Protein AF-H0QHQ7-F1 (afdb_monomer_lite)

InterPro domains:
  IPR046312 Protein of unknown function DUF6454 [PF20055] (15-98)

Structure (mmCIF, N/CA/C/O backbone):
data_AF-H0QHQ7-F1
#
_entry.id   AF-H0QHQ7-F1
#
loop_
_atom_site.group_PDB
_atom_site.id
_atom_site.type_symbol
_atom_site.label_atom_id
_atom_site.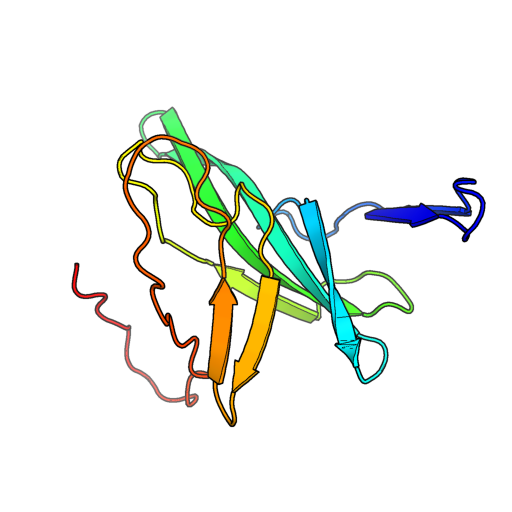label_alt_id
_atom_site.label_comp_id
_atom_site.label_asym_id
_atom_site.label_entity_id
_atom_site.label_seq_id
_atom_site.pdbx_PDB_ins_code
_atom_site.Cartn_x
_atom_site.Cartn_y
_atom_site.Cartn_z
_atom_site.occupancy
_atom_site.B_iso_or_equiv
_atom_site.auth_seq_id
_atom_site.auth_comp_id
_atom_site.auth_asym_id
_atom_site.auth_atom_id
_atom_site.pdbx_PDB_model_num
ATOM 1 N N . MET A 1 1 ? -4.826 3.889 -8.287 1.00 77.94 1 MET A N 1
ATOM 2 C CA . MET A 1 1 ? -3.503 4.446 -8.609 1.00 77.94 1 MET A CA 1
ATOM 3 C C . MET A 1 1 ? -3.609 5.496 -9.701 1.00 77.94 1 MET A C 1
ATOM 5 O O . MET A 1 1 ? -4.405 5.339 -10.624 1.00 77.94 1 MET A O 1
ATOM 9 N N . PHE A 1 2 ? -2.826 6.564 -9.574 1.00 83.81 2 PHE A N 1
ATOM 10 C CA . PHE A 1 2 ? -2.741 7.649 -10.547 1.00 83.81 2 PHE A CA 1
ATOM 11 C C . PHE A 1 2 ? -1.319 7.706 -11.096 1.00 83.81 2 PHE A C 1
ATOM 13 O O . PHE A 1 2 ? -0.367 7.636 -10.323 1.00 83.81 2 PHE A O 1
ATOM 20 N N . THR A 1 3 ? -1.179 7.863 -12.408 1.00 83.56 3 THR A N 1
ATOM 21 C CA . THR A 1 3 ? 0.124 8.043 -13.056 1.00 83.56 3 THR A CA 1
ATOM 22 C C . THR A 1 3 ? 0.204 9.454 -13.603 1.00 83.56 3 THR A C 1
ATOM 24 O O . THR A 1 3 ? -0.697 9.885 -14.321 1.00 83.56 3 THR A O 1
ATOM 27 N N . TRP A 1 4 ? 1.284 10.163 -13.296 1.00 86.69 4 TRP A N 1
ATOM 28 C CA . TRP A 1 4 ? 1.521 11.539 -13.725 1.00 86.69 4 TRP A CA 1
ATOM 29 C C . TRP A 1 4 ? 2.846 11.621 -14.485 1.00 86.69 4 TRP A C 1
ATOM 31 O O . TRP A 1 4 ? 3.735 10.804 -14.254 1.00 86.69 4 TRP A O 1
ATOM 41 N N . ASN A 1 5 ? 2.987 12.583 -15.397 1.00 89.00 5 ASN A N 1
ATOM 42 C CA . ASN A 1 5 ? 4.301 12.923 -15.947 1.00 89.00 5 ASN A CA 1
ATOM 43 C C . ASN A 1 5 ? 5.049 13.909 -15.028 1.00 89.00 5 ASN A C 1
ATOM 45 O O . ASN A 1 5 ? 4.495 14.426 -14.058 1.00 89.00 5 ASN A O 1
ATOM 49 N N . ASP A 1 6 ? 6.296 14.211 -15.376 1.00 91.31 6 ASP A N 1
ATOM 50 C CA . ASP A 1 6 ? 7.164 15.184 -14.697 1.00 91.31 6 ASP A CA 1
ATOM 51 C C . ASP A 1 6 ? 6.628 16.630 -14.702 1.00 91.31 6 ASP A C 1
ATOM 53 O O . ASP A 1 6 ? 7.061 17.461 -13.907 1.00 91.31 6 ASP A O 1
ATOM 57 N N . GLN A 1 7 ? 5.648 16.930 -15.556 1.00 94.75 7 GLN A N 1
ATOM 58 C CA . GLN A 1 7 ? 4.936 18.210 -15.610 1.00 94.75 7 GLN A CA 1
ATOM 59 C C . GLN A 1 7 ? 3.640 18.217 -14.779 1.00 94.75 7 GLN A C 1
ATOM 61 O O . GLN A 1 7 ? 2.888 19.191 -14.831 1.00 94.75 7 GLN A O 1
ATOM 66 N N . GLY A 1 8 ? 3.333 17.137 -14.051 1.00 90.44 8 GLY A N 1
ATOM 67 C CA . GLY A 1 8 ? 2.111 17.018 -13.251 1.00 90.44 8 GLY A CA 1
ATOM 68 C C . GLY A 1 8 ? 0.836 16.807 -14.075 1.00 90.44 8 GLY A C 1
ATOM 69 O O . GLY A 1 8 ? -0.267 17.052 -13.589 1.00 90.44 8 GLY A O 1
ATOM 70 N N . ARG A 1 9 ? 0.944 16.353 -15.328 1.00 95.00 9 ARG A N 1
ATOM 71 C CA . ARG A 1 9 ? -0.200 15.951 -16.157 1.00 95.00 9 ARG A CA 1
ATOM 72 C C . ARG A 1 9 ? -0.583 14.503 -15.863 1.00 95.00 9 ARG A C 1
ATOM 74 O O . ARG A 1 9 ? 0.266 13.619 -15.929 1.00 95.00 9 ARG A O 1
ATOM 81 N N . LEU A 1 10 ? -1.874 14.257 -15.630 1.00 93.12 10 LEU A N 1
ATOM 82 C CA . LEU A 1 10 ? -2.416 12.908 -15.456 1.00 93.12 10 LEU A CA 1
ATOM 83 C C . LEU A 1 10 ? -2.278 12.113 -16.763 1.00 93.12 10 LEU A C 1
ATOM 85 O O . LEU A 1 10 ? -2.776 12.533 -17.810 1.00 93.12 10 LEU A O 1
ATOM 89 N N . LEU A 1 11 ? -1.610 10.967 -16.688 1.00 90.06 11 LEU A N 1
ATOM 90 C CA . LEU A 1 11 ? -1.411 10.023 -17.787 1.00 90.06 11 LEU A CA 1
ATOM 91 C C . LEU A 1 11 ? -2.404 8.861 -17.741 1.00 90.06 11 LEU A C 1
ATOM 93 O O . LEU A 1 11 ? -2.788 8.348 -18.788 1.00 90.06 11 LEU A O 1
ATOM 97 N N . GLY A 1 12 ? -2.837 8.456 -16.547 1.00 88.94 12 GLY A N 1
ATOM 98 C CA . GLY A 1 12 ? -3.735 7.320 -16.396 1.00 88.94 12 GLY A CA 1
ATOM 99 C C . GLY A 1 12 ? -4.274 7.153 -14.985 1.00 88.94 12 GLY A C 1
ATOM 100 O O . GLY A 1 12 ? -3.719 7.672 -14.012 1.00 88.94 12 GLY A O 1
ATOM 101 N N . THR A 1 13 ? -5.373 6.412 -14.898 1.00 88.75 13 THR A N 1
ATOM 102 C CA . THR A 1 13 ? -5.985 5.984 -13.645 1.00 88.75 13 THR A CA 1
ATOM 103 C C . THR A 1 13 ? -6.191 4.481 -13.675 1.00 88.75 13 THR A C 1
ATOM 105 O O . THR A 1 13 ? -6.493 3.892 -14.713 1.00 88.75 13 THR A O 1
ATOM 108 N N . GLN A 1 14 ? -6.038 3.859 -12.516 1.00 84.50 14 GLN A N 1
ATOM 109 C CA . GLN A 1 14 ? -6.279 2.439 -12.348 1.00 84.50 14 GLN A CA 1
ATOM 110 C C . GLN A 1 14 ? -6.943 2.176 -11.004 1.00 84.50 14 GLN A C 1
ATOM 112 O O . GLN A 1 14 ? -6.582 2.791 -9.998 1.00 84.50 14 GLN A O 1
ATOM 117 N N . ALA A 1 15 ? -7.917 1.271 -10.975 1.00 83.75 15 ALA A N 1
ATOM 118 C CA . ALA A 1 15 ? -8.486 0.804 -9.718 1.00 83.75 15 ALA A CA 1
ATOM 119 C C . ALA A 1 15 ? -7.436 0.007 -8.934 1.00 83.75 15 ALA A C 1
ATOM 121 O O . ALA A 1 15 ? -6.641 -0.706 -9.539 1.00 83.75 15 ALA A O 1
ATOM 122 N N . ASN A 1 16 ? -7.443 0.112 -7.605 1.00 81.38 16 ASN A N 1
ATOM 123 C CA . ASN A 1 16 ? -6.722 -0.847 -6.779 1.00 81.38 16 ASN A CA 1
ATOM 124 C C . ASN A 1 16 ? -7.533 -2.157 -6.772 1.00 81.38 16 ASN A C 1
ATOM 126 O O . ASN A 1 16 ? -8.665 -2.134 -6.285 1.00 81.38 16 ASN A O 1
ATOM 130 N N . PRO A 1 17 ? -7.035 -3.268 -7.350 1.00 77.00 17 PRO A N 1
ATOM 131 C CA . PRO A 1 17 ? -7.744 -4.541 -7.287 1.00 77.00 17 PRO A CA 1
ATOM 132 C C . PRO A 1 17 ? -7.664 -5.176 -5.892 1.00 77.00 17 PRO A C 1
ATOM 134 O O . PRO A 1 17 ? -8.440 -6.086 -5.603 1.00 77.00 17 PRO A O 1
ATOM 137 N N . SER A 1 18 ? -6.738 -4.721 -5.040 1.00 77.94 18 SER A N 1
ATOM 138 C CA . SER A 1 18 ? -6.735 -5.074 -3.628 1.00 77.94 18 SER A CA 1
ATOM 139 C C . SER A 1 18 ? -7.741 -4.219 -2.865 1.00 77.94 18 SER A C 1
ATOM 141 O O . SER A 1 18 ? -7.825 -3.005 -3.037 1.00 77.94 18 SER A O 1
ATOM 143 N N . HIS A 1 19 ? -8.497 -4.877 -1.992 1.00 74.75 19 HIS A N 1
ATOM 144 C CA . HIS A 1 19 ? -9.392 -4.240 -1.028 1.00 74.75 19 HIS A CA 1
ATOM 145 C C . HIS A 1 19 ? -8.802 -4.233 0.388 1.00 74.75 19 HIS A C 1
ATOM 147 O O . HIS A 1 19 ? -9.523 -3.969 1.349 1.00 74.75 19 HIS A O 1
ATOM 153 N N . PHE A 1 20 ? -7.527 -4.609 0.532 1.00 81.00 20 PHE A N 1
ATOM 154 C CA . PHE A 1 20 ? -6.912 -4.821 1.836 1.00 81.00 20 PHE A CA 1
ATOM 155 C C . PHE A 1 20 ? -6.295 -3.540 2.404 1.00 81.00 20 PHE A C 1
ATOM 157 O O . PHE A 1 20 ? -6.451 -3.278 3.596 1.00 81.00 20 PHE A O 1
ATOM 164 N N . ILE A 1 21 ? -5.641 -2.738 1.555 1.00 82.44 21 ILE A N 1
ATOM 165 C CA . ILE A 1 21 ? -5.113 -1.414 1.904 1.00 82.44 21 ILE A CA 1
ATOM 166 C C . ILE A 1 21 ? -5.353 -0.409 0.768 1.00 82.44 21 ILE A C 1
ATOM 168 O O . ILE A 1 21 ? -5.213 -0.748 -0.407 1.00 82.44 21 ILE A O 1
ATOM 172 N N . ASP A 1 22 ? -5.650 0.846 1.104 1.00 87.38 22 ASP A N 1
ATOM 173 C CA . ASP A 1 22 ? -5.713 1.946 0.137 1.00 87.38 22 ASP A CA 1
ATOM 174 C C . ASP A 1 22 ? -4.343 2.629 0.039 1.00 87.38 22 ASP A C 1
ATOM 176 O O . ASP A 1 22 ? -3.878 3.240 1.003 1.00 87.38 22 ASP A O 1
ATOM 180 N N . TYR A 1 23 ? -3.683 2.507 -1.119 1.00 87.62 23 TYR A N 1
ATOM 181 C CA . TYR A 1 23 ? -2.328 3.029 -1.343 1.00 87.62 23 TYR A CA 1
ATOM 182 C C . TYR A 1 23 ? -2.295 4.562 -1.275 1.00 87.62 23 TYR A C 1
ATOM 184 O O . TYR A 1 23 ? -3.059 5.228 -1.980 1.00 87.62 23 TYR A O 1
ATOM 192 N N . GLN A 1 24 ? -1.391 5.112 -0.461 1.00 84.12 24 GLN A N 1
ATOM 193 C CA . GLN A 1 24 ? -1.199 6.561 -0.304 1.00 84.12 24 GLN A CA 1
ATOM 194 C C . GLN A 1 24 ? 0.185 6.995 -0.786 1.00 84.12 24 GLN A C 1
ATOM 196 O O . GLN A 1 24 ? 0.278 7.857 -1.658 1.00 84.12 24 GLN A O 1
ATOM 201 N N . ASP A 1 25 ? 1.228 6.328 -0.290 1.00 84.69 25 ASP A N 1
ATOM 202 C CA . ASP A 1 25 ? 2.624 6.618 -0.609 1.00 84.69 25 ASP A CA 1
ATOM 203 C C . ASP A 1 25 ? 3.293 5.371 -1.181 1.00 84.69 25 ASP A C 1
ATOM 205 O O . ASP A 1 25 ? 3.121 4.275 -0.647 1.00 84.69 25 ASP A O 1
ATOM 209 N N . CYS A 1 26 ? 4.032 5.531 -2.277 1.00 87.31 26 CYS A N 1
ATOM 210 C CA . CYS A 1 26 ? 4.720 4.443 -2.964 1.00 87.31 26 CYS A CA 1
ATOM 211 C C . CYS A 1 26 ? 6.158 4.840 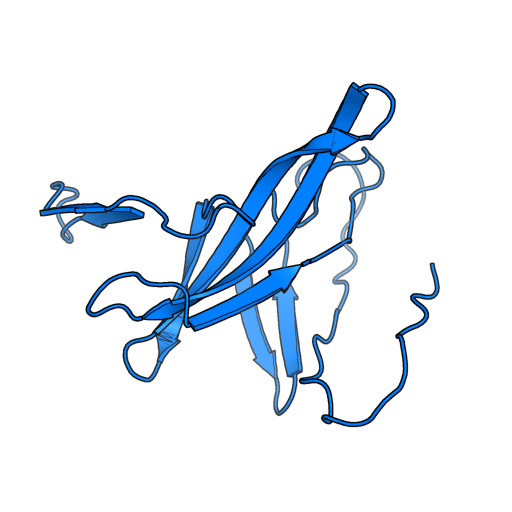-3.290 1.00 87.31 26 CYS A C 1
ATOM 213 O O . CYS A 1 26 ? 6.410 5.949 -3.764 1.00 87.31 26 CYS A O 1
ATOM 215 N N . GLU A 1 27 ? 7.083 3.904 -3.105 1.00 88.31 27 GLU A N 1
ATOM 216 C CA . GLU A 1 27 ? 8.495 4.062 -3.436 1.00 88.31 27 GLU A CA 1
ATOM 217 C C . GLU A 1 27 ? 8.948 2.981 -4.421 1.00 88.31 27 GLU A C 1
ATOM 219 O O . GLU A 1 27 ? 8.467 1.846 -4.401 1.00 88.31 27 GLU A O 1
ATOM 224 N N . HIS A 1 28 ? 9.866 3.326 -5.324 1.00 90.12 28 HIS A N 1
ATOM 225 C CA . HIS A 1 28 ? 10.387 2.370 -6.293 1.00 90.12 28 HIS A CA 1
ATOM 226 C C . HIS A 1 28 ? 11.217 1.287 -5.592 1.00 90.12 28 HIS A C 1
ATOM 228 O O . HIS A 1 28 ? 12.219 1.587 -4.952 1.00 90.12 28 HIS A O 1
ATOM 234 N N . ALA A 1 29 ? 10.837 0.020 -5.770 1.00 90.19 29 ALA A N 1
ATOM 235 C CA . ALA A 1 29 ? 11.482 -1.125 -5.124 1.00 90.19 29 ALA A CA 1
ATOM 236 C C . ALA A 1 29 ? 12.480 -1.858 -6.045 1.00 90.19 29 ALA A C 1
ATOM 238 O O . ALA A 1 29 ? 12.999 -2.916 -5.695 1.00 90.19 29 ALA A O 1
ATOM 239 N N . GLY A 1 30 ? 12.748 -1.316 -7.240 1.00 90.38 30 GLY A N 1
ATOM 240 C CA . GLY A 1 30 ? 13.561 -1.973 -8.263 1.00 90.38 30 GLY A CA 1
ATOM 241 C C . GLY A 1 30 ? 12.785 -3.015 -9.075 1.00 90.38 30 GLY A C 1
ATOM 242 O O . GLY A 1 30 ? 11.618 -3.297 -8.821 1.00 90.38 30 GLY A O 1
ATOM 243 N N . ALA A 1 31 ? 13.431 -3.563 -10.110 1.00 92.12 31 ALA A N 1
ATOM 244 C CA . ALA A 1 31 ? 12.908 -4.658 -10.941 1.00 92.12 31 ALA A CA 1
ATOM 245 C C . ALA A 1 31 ? 11.472 -4.455 -11.476 1.00 92.12 31 ALA A C 1
ATOM 247 O O . ALA A 1 31 ? 10.709 -5.411 -11.571 1.00 92.12 31 ALA A O 1
ATOM 248 N N . GLY A 1 32 ? 11.085 -3.218 -11.801 1.00 93.31 32 GLY A N 1
ATOM 249 C CA . GLY A 1 32 ? 9.730 -2.919 -12.279 1.00 93.31 32 GLY A CA 1
ATOM 250 C C . GLY A 1 32 ? 8.647 -2.990 -11.200 1.00 93.31 32 GLY A C 1
ATOM 251 O O . GLY A 1 32 ? 7.476 -3.045 -11.543 1.00 93.31 32 GLY A O 1
ATOM 252 N N . HIS A 1 33 ? 9.015 -2.955 -9.921 1.00 92.88 33 HIS A N 1
ATOM 253 C CA . HIS A 1 33 ? 8.080 -2.938 -8.805 1.00 92.88 33 HIS A CA 1
ATOM 254 C C . HIS A 1 33 ? 8.143 -1.615 -8.039 1.00 92.88 33 HIS A C 1
ATOM 256 O O . HIS A 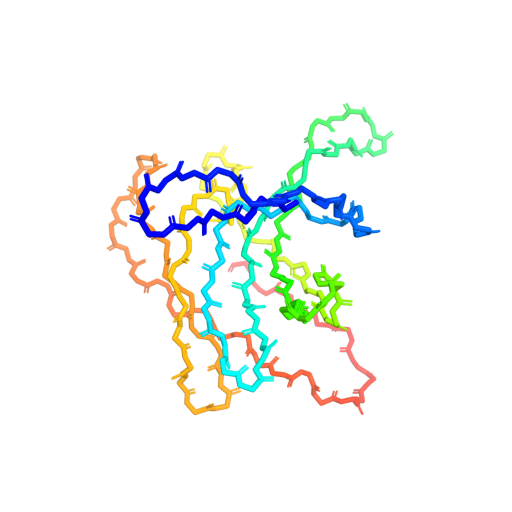1 33 ? 9.116 -0.852 -8.097 1.00 92.88 33 HIS A O 1
ATOM 262 N N . GLN A 1 34 ? 7.092 -1.364 -7.276 1.00 91.75 34 GLN A N 1
ATOM 263 C CA . GLN A 1 34 ? 7.052 -0.332 -6.248 1.00 91.75 34 GLN A CA 1
ATOM 264 C C . GLN A 1 34 ? 6.428 -0.905 -4.981 1.00 91.75 34 GLN A C 1
ATOM 266 O O . GLN A 1 34 ? 5.589 -1.805 -5.040 1.00 91.75 34 GLN A O 1
ATOM 271 N N . LEU A 1 35 ? 6.833 -0.368 -3.842 1.00 91.62 35 LEU A N 1
ATOM 272 C CA . LEU A 1 35 ? 6.312 -0.723 -2.538 1.00 91.62 35 LEU A CA 1
ATOM 273 C C . LEU A 1 35 ? 5.470 0.436 -2.018 1.00 91.62 35 LEU A C 1
ATOM 275 O O . LEU A 1 35 ? 5.966 1.550 -1.881 1.00 91.62 35 LEU A O 1
ATOM 279 N N . CYS A 1 36 ? 4.196 0.167 -1.764 1.00 90.00 36 CYS A N 1
ATOM 280 C CA . CYS A 1 36 ? 3.216 1.150 -1.334 1.00 90.00 36 CYS A CA 1
ATOM 281 C C . CYS A 1 36 ? 2.796 0.906 0.112 1.00 90.00 36 CYS A C 1
ATOM 283 O O . CYS A 1 36 ? 2.455 -0.220 0.470 1.00 90.00 36 CYS A O 1
ATOM 285 N N . SER A 1 37 ? 2.749 1.956 0.926 1.00 90.38 37 SER A N 1
ATOM 286 C CA . SER A 1 37 ? 2.062 1.948 2.215 1.00 90.38 37 SER A CA 1
ATOM 287 C C . SER A 1 37 ? 0.644 2.488 2.081 1.00 90.38 37 SER A C 1
ATOM 289 O O . SER A 1 37 ? 0.330 3.295 1.199 1.00 90.38 37 SER A O 1
ATOM 291 N N . GLY A 1 38 ? -0.229 2.052 2.982 1.00 89.69 38 GLY A N 1
ATOM 292 C CA . GLY A 1 38 ? -1.612 2.498 2.971 1.00 89.69 38 GLY A CA 1
ATOM 293 C C . GLY A 1 38 ? -2.388 2.133 4.220 1.00 89.69 38 GLY A C 1
ATOM 294 O O . GLY A 1 38 ? -1.897 1.430 5.107 1.00 89.69 38 GLY A O 1
ATOM 295 N N . VAL A 1 39 ? -3.628 2.605 4.268 1.00 91.69 39 VAL A N 1
ATOM 296 C CA . VAL A 1 39 ? -4.587 2.294 5.328 1.00 91.69 39 VAL A CA 1
ATOM 297 C C . VAL A 1 39 ? -5.980 2.166 4.734 1.00 91.69 39 VAL A C 1
ATOM 299 O O . VAL A 1 39 ? -6.374 2.983 3.909 1.00 91.69 39 VAL A O 1
ATOM 302 N N . THR A 1 40 ? -6.742 1.178 5.187 1.00 91.62 40 THR A N 1
ATOM 303 C CA . THR A 1 40 ? -8.167 1.047 4.872 1.00 91.62 40 THR A CA 1
ATOM 304 C C . THR A 1 40 ? -9.000 1.191 6.137 1.00 91.62 40 THR A C 1
ATOM 306 O O . THR A 1 40 ? -8.684 0.642 7.195 1.00 91.62 40 THR A O 1
ATOM 309 N N . GLY A 1 41 ? -10.094 1.946 6.024 1.00 91.31 41 GLY A N 1
ATOM 310 C CA . GLY A 1 41 ? -11.102 2.065 7.070 1.00 91.31 41 GLY A CA 1
ATOM 311 C C . GLY A 1 41 ? -12.088 0.901 7.013 1.00 91.31 41 GLY A C 1
ATOM 312 O O . GLY A 1 41 ? -12.813 0.735 6.035 1.00 91.31 41 GLY A O 1
ATOM 313 N N . LEU A 1 42 ? -12.148 0.121 8.084 1.00 91.00 42 LEU A N 1
ATOM 314 C CA . LEU A 1 42 ? -13.012 -1.040 8.251 1.00 91.00 42 LEU A CA 1
ATOM 315 C C . LEU A 1 42 ? -13.939 -0.865 9.459 1.00 91.00 42 LEU A C 1
ATOM 317 O O . LEU A 1 42 ? -13.850 0.094 10.234 1.00 91.00 42 LEU A O 1
ATOM 321 N N . LYS A 1 43 ? -14.852 -1.824 9.614 1.00 93.69 43 LYS A N 1
ATOM 322 C CA . LYS A 1 43 ? -15.686 -1.982 10.804 1.00 93.69 43 LYS A CA 1
ATOM 323 C C . LYS A 1 43 ? -15.344 -3.293 11.495 1.00 93.69 43 LYS A C 1
ATOM 325 O O . LYS A 1 43 ? -15.180 -4.315 10.833 1.00 93.69 43 LYS A O 1
ATOM 330 N N . THR A 1 44 ? -15.255 -3.261 12.816 1.00 91.44 44 THR A N 1
ATOM 331 C CA . THR A 1 44 ? -15.199 -4.468 13.644 1.00 91.44 44 THR A CA 1
ATOM 332 C C . THR A 1 44 ? -16.557 -5.180 13.655 1.00 91.44 44 THR A C 1
ATOM 334 O O . THR A 1 44 ? -17.564 -4.648 13.179 1.00 91.44 44 THR A O 1
ATOM 337 N N . ALA A 1 45 ? -16.611 -6.387 14.228 1.00 94.62 45 ALA A N 1
ATOM 338 C CA . ALA A 1 45 ? -17.847 -7.169 14.326 1.00 94.62 45 ALA A CA 1
ATOM 339 C C . ALA A 1 45 ? -18.966 -6.458 15.118 1.00 94.62 45 ALA A C 1
ATOM 341 O O . ALA A 1 45 ? -20.144 -6.662 14.842 1.00 94.62 45 ALA A O 1
ATOM 342 N N . ASP A 1 46 ? -18.603 -5.602 16.074 1.00 96.12 46 ASP A N 1
ATOM 343 C CA . ASP A 1 46 ? -19.499 -4.751 16.864 1.00 96.12 46 ASP A CA 1
ATOM 344 C C . ASP A 1 46 ? -19.721 -3.354 16.248 1.00 96.12 46 ASP A C 1
ATOM 346 O O . ASP A 1 46 ? -20.339 -2.485 16.861 1.00 96.12 46 ASP A O 1
ATOM 350 N N . GLY A 1 47 ? -19.250 -3.128 15.016 1.00 94.94 47 GLY A N 1
ATOM 351 C CA . GLY A 1 47 ? -19.500 -1.909 14.244 1.00 94.94 47 GLY A CA 1
ATOM 352 C C . GLY A 1 47 ? -18.609 -0.715 14.599 1.00 94.94 47 GLY A C 1
ATOM 353 O O . GLY A 1 47 ? -18.818 0.381 14.063 1.00 94.94 47 GLY A O 1
ATOM 354 N N . GLN A 1 48 ? -17.605 -0.901 15.458 1.00 94.44 48 GLN A N 1
ATOM 355 C CA . GLN A 1 48 ? -16.631 0.140 15.780 1.00 94.44 48 GLN A CA 1
ATOM 356 C C . GLN A 1 48 ? -15.696 0.401 14.590 1.00 94.44 48 GLN A C 1
ATOM 358 O O . GLN A 1 48 ? -15.451 -0.497 13.778 1.00 94.44 48 GLN A O 1
ATOM 363 N N . PRO A 1 49 ? -15.208 1.642 14.415 1.00 92.19 49 PRO A N 1
ATOM 364 C CA . PRO A 1 49 ? -14.215 1.941 13.390 1.00 92.19 49 PRO A CA 1
ATOM 365 C C . PRO A 1 49 ? -12.903 1.197 13.673 1.00 92.19 49 PRO A C 1
ATOM 367 O O . PRO A 1 49 ? -12.439 1.155 14.809 1.00 92.19 49 PRO A O 1
ATOM 370 N N . PHE A 1 50 ? -12.298 0.646 12.625 1.00 90.94 50 PHE A N 1
ATOM 371 C CA . PHE A 1 50 ? -10.987 0.007 12.668 1.00 90.94 50 PHE A CA 1
ATOM 372 C C . PHE A 1 50 ? -10.152 0.481 11.482 1.00 90.94 50 PHE A C 1
ATOM 374 O O . PHE A 1 50 ? -10.652 0.533 10.362 1.00 90.94 50 PHE A O 1
ATOM 381 N N . GLU A 1 51 ? -8.891 0.827 11.716 1.00 91.62 51 GLU A N 1
ATOM 382 C CA . GLU A 1 51 ? -7.943 1.149 10.649 1.00 91.62 51 GLU A CA 1
ATOM 383 C C . GLU A 1 51 ? -7.017 -0.050 10.433 1.00 91.62 51 GLU A C 1
ATOM 385 O O . GLU A 1 51 ? -6.276 -0.436 11.334 1.00 91.62 51 GLU A O 1
ATOM 390 N N . LEU A 1 52 ? -7.041 -0.637 9.238 1.00 91.44 52 LEU A N 1
ATOM 391 C CA . LEU A 1 52 ? -6.079 -1.664 8.853 1.00 91.44 52 LEU A CA 1
ATOM 392 C C . LEU A 1 52 ? -4.972 -1.024 8.023 1.00 91.44 52 LEU A C 1
ATOM 394 O O . LEU A 1 52 ? -5.225 -0.543 6.921 1.00 91.44 52 LEU A O 1
ATOM 398 N N . GLY A 1 53 ? -3.756 -1.016 8.563 1.00 91.75 53 GLY A N 1
ATOM 399 C CA . GLY A 1 53 ? -2.562 -0.602 7.836 1.00 91.75 53 GLY A CA 1
ATOM 400 C C . GLY A 1 53 ? -1.900 -1.743 7.082 1.00 91.75 53 GLY A C 1
ATOM 401 O O . GLY A 1 53 ? -2.134 -2.918 7.378 1.00 91.75 53 GLY A O 1
ATOM 402 N N . GLY A 1 54 ? -1.000 -1.410 6.163 1.00 91.56 54 GLY A N 1
ATOM 403 C CA . GLY A 1 54 ? -0.171 -2.412 5.508 1.00 91.56 54 GLY A CA 1
ATOM 404 C C . GLY A 1 54 ? 0.773 -1.871 4.449 1.00 91.56 54 GLY A C 1
ATOM 405 O O . GLY A 1 54 ? 0.857 -0.663 4.207 1.00 91.56 54 GLY A O 1
ATOM 406 N N . LEU A 1 55 ? 1.479 -2.820 3.843 1.00 91.38 55 LEU A N 1
ATOM 407 C CA . LEU A 1 55 ? 2.370 -2.630 2.707 1.00 91.38 55 LEU A CA 1
ATOM 408 C C . LEU A 1 55 ? 1.918 -3.504 1.540 1.00 91.38 55 LEU A C 1
ATOM 410 O O . LEU A 1 55 ? 1.503 -4.645 1.753 1.00 91.38 55 LEU A O 1
ATOM 414 N N . ALA A 1 56 ? 2.067 -2.996 0.321 1.00 92.25 56 ALA A N 1
ATOM 415 C CA . ALA A 1 56 ? 1.830 -3.733 -0.909 1.00 92.25 56 ALA A CA 1
ATOM 416 C C . ALA A 1 56 ? 2.983 -3.548 -1.891 1.00 92.25 56 ALA A C 1
ATOM 418 O O . ALA A 1 56 ? 3.294 -2.428 -2.295 1.00 92.25 56 ALA A O 1
ATOM 419 N N . LEU A 1 57 ? 3.588 -4.652 -2.318 1.00 92.00 57 LEU A N 1
ATOM 420 C CA . LEU A 1 57 ? 4.451 -4.666 -3.490 1.00 92.00 57 LEU A CA 1
ATOM 421 C C . LEU A 1 57 ? 3.555 -4.743 -4.725 1.00 92.00 57 LEU A C 1
ATOM 423 O O . LEU A 1 57 ? 2.774 -5.685 -4.851 1.00 92.00 57 LEU A O 1
ATOM 427 N N . THR A 1 58 ? 3.669 -3.782 -5.635 1.00 91.19 58 THR A N 1
ATOM 428 C CA . THR A 1 58 ? 2.892 -3.745 -6.880 1.00 91.19 58 THR A CA 1
ATOM 429 C C . THR A 1 58 ? 3.808 -3.773 -8.098 1.00 91.19 58 THR A C 1
ATOM 431 O O . THR A 1 58 ? 4.923 -3.245 -8.061 1.00 91.19 58 THR A O 1
ATOM 434 N N . ASP A 1 59 ? 3.341 -4.406 -9.169 1.00 91.31 59 ASP A N 1
ATOM 435 C CA . ASP A 1 59 ? 4.009 -4.420 -10.471 1.00 91.31 59 ASP A CA 1
ATOM 436 C C . ASP A 1 59 ? 3.729 -3.090 -11.192 1.00 91.31 59 ASP A C 1
ATOM 438 O O . ASP A 1 59 ? 2.582 -2.668 -11.303 1.00 91.31 59 ASP A O 1
ATOM 442 N N . LEU A 1 60 ? 4.754 -2.384 -11.668 1.00 89.44 60 LEU A N 1
ATOM 443 C CA . LEU A 1 60 ? 4.591 -1.088 -12.342 1.00 89.44 60 LEU A CA 1
ATOM 444 C C . LEU A 1 60 ? 4.050 -1.211 -13.771 1.00 89.44 60 LEU A C 1
ATOM 446 O O . LEU A 1 60 ? 3.589 -0.214 -14.327 1.00 89.44 60 LEU A O 1
ATOM 450 N N . SER A 1 61 ? 4.122 -2.393 -14.386 1.00 89.88 61 SER A N 1
ATOM 451 C CA . SER A 1 61 ? 3.641 -2.613 -15.752 1.00 89.88 61 SER A CA 1
ATOM 452 C C . 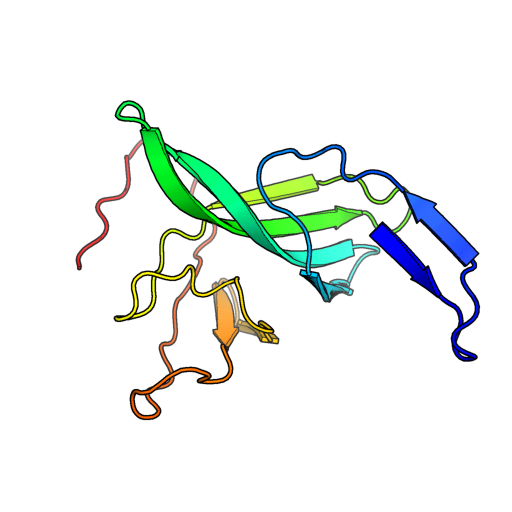SER A 1 61 ? 2.116 -2.633 -15.834 1.00 89.88 61 SER A C 1
ATOM 454 O O . SER A 1 61 ? 1.550 -2.142 -16.813 1.00 89.88 61 SER A O 1
ATOM 456 N N . ASP A 1 62 ? 1.452 -3.157 -14.801 1.00 87.62 62 ASP A N 1
ATOM 457 C CA . ASP A 1 62 ? -0.001 -3.310 -14.767 1.00 87.62 62 ASP A CA 1
ATOM 458 C C . ASP A 1 62 ? -0.657 -2.907 -13.437 1.00 87.62 62 ASP A C 1
ATOM 460 O O . ASP A 1 62 ? -1.871 -3.053 -13.301 1.00 87.62 62 ASP A O 1
ATOM 464 N N . GLY A 1 63 ? 0.116 -2.391 -12.479 1.00 84.31 63 GLY A N 1
ATOM 465 C CA . GLY A 1 63 ? -0.317 -1.875 -11.177 1.00 84.31 63 GLY A CA 1
ATOM 466 C C . GLY A 1 63 ? -0.985 -2.891 -10.254 1.00 84.31 63 GLY A C 1
ATOM 467 O O . GLY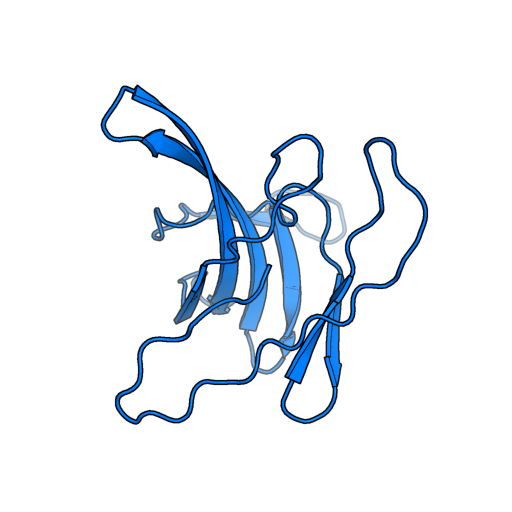 A 1 63 ? -1.635 -2.498 -9.282 1.00 84.31 63 GLY A O 1
ATOM 468 N N . ARG A 1 64 ? -0.854 -4.193 -10.526 1.00 87.44 64 ARG A N 1
ATOM 469 C CA . ARG A 1 64 ? -1.411 -5.240 -9.664 1.00 87.44 64 ARG A CA 1
ATOM 470 C C . ARG A 1 64 ? -0.558 -5.431 -8.417 1.00 87.44 64 ARG A C 1
ATOM 472 O O . ARG A 1 64 ? 0.669 -5.396 -8.475 1.00 87.44 64 ARG A O 1
ATOM 479 N N . ALA A 1 65 ? -1.218 -5.719 -7.298 1.00 88.81 65 ALA A N 1
ATOM 480 C CA . ALA A 1 65 ? -0.550 -6.196 -6.095 1.00 88.81 65 ALA A CA 1
ATOM 481 C C . ALA A 1 65 ? 0.055 -7.588 -6.335 1.00 88.81 65 ALA A C 1
ATOM 483 O O . ALA A 1 65 ? -0.646 -8.518 -6.739 1.00 88.81 65 ALA A O 1
ATOM 484 N N . VAL A 1 66 ? 1.354 -7.712 -6.076 1.00 91.81 66 VAL A N 1
ATOM 485 C CA . VAL A 1 66 ? 2.124 -8.961 -6.117 1.00 91.81 66 VAL A CA 1
ATOM 486 C C . VAL A 1 66 ? 2.153 -9.598 -4.728 1.00 91.81 66 VAL A C 1
ATOM 488 O O . VAL A 1 66 ? 1.893 -10.790 -4.585 1.00 91.81 66 VAL A O 1
ATOM 491 N N . HIS A 1 67 ? 2.409 -8.788 -3.697 1.00 89.94 67 HIS A N 1
ATOM 492 C CA . HIS A 1 67 ? 2.415 -9.204 -2.296 1.00 89.94 67 HIS A CA 1
ATOM 493 C C . HIS A 1 67 ? 1.819 -8.118 -1.413 1.00 89.94 67 HIS A C 1
ATOM 495 O O . HIS A 1 67 ? 2.059 -6.938 -1.653 1.00 89.94 67 HIS A O 1
ATOM 501 N N . GLU A 1 68 ? 1.103 -8.520 -0.364 1.00 90.56 68 GLU A N 1
ATOM 502 C CA . GLU A 1 68 ? 0.552 -7.602 0.630 1.00 90.56 68 GLU A CA 1
ATOM 503 C C . GLU A 1 68 ? 0.758 -8.154 2.035 1.00 90.56 68 GLU A C 1
ATOM 505 O O . GLU A 1 68 ? 0.602 -9.354 2.274 1.00 90.56 68 GLU A O 1
ATOM 510 N N . VAL A 1 69 ? 1.112 -7.269 2.964 1.00 90.00 69 VAL A N 1
ATOM 511 C CA . VAL A 1 69 ? 1.354 -7.620 4.364 1.00 90.00 69 VAL A CA 1
ATOM 512 C C . VAL A 1 69 ? 0.619 -6.623 5.264 1.00 90.00 69 VAL A C 1
ATOM 514 O O . VAL A 1 69 ? 0.876 -5.417 5.163 1.00 90.00 69 VAL A O 1
ATOM 517 N N . PRO A 1 70 ? -0.284 -7.080 6.157 1.00 90.44 70 PRO A N 1
ATOM 518 C CA . PRO A 1 70 ? -0.904 -6.202 7.143 1.00 90.44 70 PRO A CA 1
ATOM 519 C C . PRO A 1 70 ? 0.134 -5.685 8.140 1.00 90.44 70 PRO A C 1
ATOM 521 O O . PRO A 1 70 ? 0.913 -6.454 8.703 1.00 90.44 70 PRO A O 1
ATOM 524 N N . VAL A 1 71 ? 0.074 -4.390 8.439 1.00 88.12 71 VAL A N 1
ATOM 525 C CA . VAL A 1 71 ? 0.870 -3.744 9.487 1.00 88.12 71 VAL A CA 1
ATOM 526 C C . VAL A 1 71 ? -0.078 -3.303 10.596 1.00 88.12 71 VAL A C 1
ATOM 528 O O . VAL A 1 71 ? -0.751 -2.278 10.512 1.00 88.12 71 VAL A O 1
ATOM 531 N N . GLN A 1 72 ? -0.123 -4.094 11.666 1.00 87.00 72 GLN A N 1
ATOM 532 C CA . GLN A 1 72 ? -0.980 -3.861 12.836 1.00 87.00 72 GLN A CA 1
ATOM 533 C C . GLN A 1 72 ? -0.250 -3.055 13.918 1.00 87.00 72 GLN A C 1
ATOM 535 O O . GLN A 1 72 ? -0.261 -3.410 15.097 1.00 87.00 72 GLN A O 1
ATOM 540 N N . LYS A 1 73 ? 0.433 -1.981 13.509 1.00 86.25 73 LYS A N 1
ATOM 541 C CA . LYS A 1 73 ? 1.071 -1.035 14.427 1.00 86.25 73 LYS A CA 1
ATOM 542 C C . LYS A 1 73 ? 0.259 0.250 14.446 1.00 86.25 73 LYS A C 1
ATOM 544 O O . LYS A 1 73 ? -0.068 0.793 13.391 1.00 86.25 73 LYS A O 1
ATOM 549 N N . PHE A 1 74 ? -0.031 0.728 15.649 1.00 86.06 74 PHE A N 1
ATOM 550 C CA . PHE A 1 74 ? -0.859 1.903 15.884 1.00 86.06 74 PHE A CA 1
ATOM 551 C C . PHE A 1 74 ? -0.089 2.947 16.688 1.00 86.06 74 PHE A C 1
ATOM 553 O O . PHE A 1 74 ? 0.751 2.594 17.519 1.00 86.06 74 PHE A O 1
ATOM 560 N N . SER A 1 75 ? -0.384 4.221 16.443 1.00 83.44 75 SER A N 1
ATOM 561 C CA . SER A 1 75 ? 0.030 5.316 17.313 1.00 83.44 75 SER A CA 1
ATOM 562 C C . SER A 1 75 ? -0.709 5.244 18.651 1.00 83.44 75 SER A C 1
ATOM 564 O O . SER A 1 75 ? -1.713 4.543 18.795 1.00 83.44 75 SER A O 1
ATOM 566 N N . THR A 1 76 ? -0.258 6.012 19.637 1.00 82.62 76 THR A N 1
ATOM 567 C CA . THR A 1 76 ? -0.957 6.163 20.925 1.00 82.62 76 THR A CA 1
ATOM 568 C C . THR A 1 76 ? -2.340 6.793 20.788 1.00 82.62 76 THR A C 1
ATOM 570 O O . THR A 1 76 ? -3.232 6.492 21.578 1.00 82.62 76 THR A O 1
ATOM 573 N N . ALA A 1 77 ? -2.560 7.587 19.737 1.00 84.00 77 ALA A N 1
ATOM 574 C CA . ALA A 1 77 ? -3.876 8.086 19.348 1.00 84.00 77 ALA A CA 1
ATOM 575 C C . ALA A 1 77 ? -4.778 7.012 18.697 1.00 84.00 77 ALA A C 1
ATOM 577 O O . ALA A 1 77 ? -5.926 7.301 18.369 1.00 84.00 77 ALA A O 1
ATOM 578 N N . GLY A 1 78 ? -4.285 5.783 18.506 1.00 86.50 78 GLY A N 1
ATOM 579 C CA . GLY A 1 78 ? -5.049 4.654 17.969 1.00 86.50 78 GLY A CA 1
ATOM 580 C C . GLY A 1 78 ? -5.134 4.599 16.442 1.00 86.50 78 GLY A C 1
ATOM 581 O O . GLY A 1 78 ? -5.932 3.830 15.911 1.00 86.50 78 GLY A O 1
ATOM 582 N N . HIS A 1 79 ? -4.324 5.386 15.731 1.00 88.19 79 HIS A N 1
ATOM 583 C CA . HIS A 1 79 ? -4.301 5.404 14.266 1.00 88.19 79 HIS A CA 1
ATOM 584 C C . HIS A 1 79 ? -3.250 4.461 13.704 1.00 88.19 79 HIS A C 1
ATOM 586 O O . HIS A 1 79 ? -2.191 4.296 14.305 1.00 88.19 79 HIS A O 1
ATOM 592 N N . SER A 1 80 ? -3.508 3.876 12.535 1.00 89.56 80 SER A N 1
ATOM 593 C CA . SER A 1 80 ? -2.505 3.039 11.874 1.00 89.56 80 SER A CA 1
ATOM 594 C C . SER A 1 80 ? -1.235 3.839 11.565 1.00 89.56 80 SER A C 1
ATOM 596 O O . SER A 1 80 ? -1.304 4.957 11.053 1.00 89.56 80 SER A O 1
ATOM 598 N N . MET A 1 81 ? -0.060 3.263 11.836 1.00 86.75 81 MET A N 1
ATOM 599 C CA . MET A 1 81 ? 1.222 3.919 11.548 1.00 86.75 81 MET A CA 1
ATOM 600 C C . MET A 1 81 ? 1.442 4.149 10.044 1.00 86.75 81 MET A C 1
ATOM 602 O O . MET A 1 81 ? 2.143 5.083 9.673 1.00 86.75 81 MET A O 1
ATOM 606 N N . THR A 1 82 ? 0.805 3.365 9.169 1.00 88.88 82 THR A N 1
ATOM 607 C CA . THR A 1 82 ? 0.885 3.517 7.702 1.00 88.88 82 THR A CA 1
ATOM 608 C C . THR A 1 82 ? -0.118 4.531 7.131 1.00 88.88 82 THR A C 1
ATOM 610 O O . THR A 1 82 ? -0.290 4.605 5.918 1.00 88.88 82 THR A O 1
ATOM 613 N N . ARG A 1 83 ? -0.798 5.305 7.992 1.00 82.69 83 ARG A N 1
ATOM 614 C CA . ARG A 1 83 ? -1.697 6.420 7.625 1.00 82.69 83 ARG A CA 1
ATOM 615 C C . ARG A 1 83 ? -0.949 7.703 7.233 1.00 82.69 83 ARG A C 1
ATOM 617 O O . ARG A 1 83 ? -1.551 8.615 6.678 1.00 82.69 83 ARG A O 1
ATOM 624 N N . ASN A 1 84 ? 0.325 7.793 7.601 1.00 73.31 84 ASN A N 1
ATOM 625 C CA . ASN A 1 84 ? 1.224 8.905 7.300 1.00 73.31 84 ASN A CA 1
ATOM 626 C C . ASN A 1 84 ? 2.239 8.467 6.231 1.00 73.31 84 ASN A C 1
ATOM 628 O O . ASN A 1 84 ? 2.383 7.258 6.030 1.00 73.31 84 ASN A O 1
ATOM 632 N N . PRO A 1 85 ? 2.993 9.409 5.622 1.00 72.69 85 PRO A N 1
ATOM 633 C CA . PRO A 1 85 ? 4.077 9.053 4.714 1.00 72.69 85 PRO A CA 1
ATOM 634 C C . PRO A 1 85 ? 4.994 8.015 5.341 1.00 72.69 85 PRO A C 1
ATOM 636 O O . PRO A 1 85 ? 5.394 8.169 6.487 1.00 72.69 85 PRO A O 1
ATOM 639 N N . VAL A 1 86 ? 5.319 6.950 4.623 1.00 76.38 86 VAL A N 1
ATOM 640 C CA . VAL A 1 86 ? 6.283 5.952 5.093 1.00 76.38 86 VAL A CA 1
ATOM 641 C C . VAL A 1 86 ? 7.474 6.000 4.157 1.00 76.38 86 VAL A C 1
ATOM 643 O O . VAL A 1 86 ? 7.311 5.823 2.955 1.00 76.38 86 VAL A O 1
ATOM 646 N N . ALA A 1 87 ? 8.662 6.255 4.699 1.00 83.12 87 ALA A N 1
ATOM 647 C CA . ALA A 1 87 ? 9.904 6.026 3.970 1.00 83.12 87 ALA A CA 1
ATOM 648 C C . ALA A 1 87 ? 10.392 4.611 4.277 1.00 83.12 87 ALA A C 1
ATOM 650 O O . ALA A 1 87 ? 10.288 4.156 5.422 1.00 83.12 87 ALA A O 1
ATOM 651 N N . LEU A 1 88 ? 10.897 3.909 3.266 1.00 82.88 88 LEU A N 1
ATOM 652 C CA . LEU A 1 88 ? 11.303 2.517 3.400 1.00 82.88 88 LEU A CA 1
ATOM 653 C C . LEU A 1 88 ? 12.763 2.345 2.995 1.00 82.88 88 LEU A C 1
ATOM 655 O O . LEU A 1 88 ? 13.242 2.937 2.037 1.00 82.88 88 LEU A O 1
ATOM 659 N N . GLU A 1 89 ? 13.477 1.506 3.732 1.00 84.00 89 GLU A N 1
ATOM 660 C CA . GLU A 1 89 ? 14.867 1.172 3.451 1.00 84.00 89 GLU A CA 1
ATOM 661 C C . GLU A 1 89 ? 15.047 -0.342 3.521 1.00 84.00 89 GLU A C 1
ATOM 663 O O . GLU A 1 89 ? 14.580 -1.000 4.453 1.00 84.00 89 GLU A O 1
ATOM 668 N N . SER A 1 90 ? 15.752 -0.900 2.539 1.00 84.88 90 SER A N 1
ATOM 669 C CA . SER A 1 90 ? 16.278 -2.259 2.643 1.00 84.88 90 SER A CA 1
ATOM 670 C C . SER A 1 90 ? 17.521 -2.240 3.527 1.00 84.88 90 SER A C 1
ATOM 672 O O . SER A 1 90 ? 18.497 -1.571 3.197 1.00 84.88 90 SER A O 1
ATOM 674 N N . ASP A 1 91 ? 17.520 -3.022 4.601 1.00 82.62 91 ASP A N 1
ATOM 675 C CA . ASP A 1 91 ? 18.696 -3.251 5.439 1.00 82.62 91 ASP A CA 1
ATOM 676 C C . ASP A 1 91 ? 18.997 -4.748 5.487 1.00 82.62 91 ASP A C 1
ATOM 678 O O . ASP A 1 91 ? 18.414 -5.501 6.261 1.00 82.62 91 ASP A O 1
ATOM 682 N N . GLY A 1 92 ? 19.859 -5.203 4.577 1.00 86.44 92 GLY A N 1
ATOM 683 C CA . GLY A 1 92 ? 20.103 -6.629 4.375 1.00 86.44 92 GLY A CA 1
ATOM 684 C C . GLY A 1 92 ? 18.801 -7.381 4.090 1.00 86.44 92 GLY A C 1
ATOM 685 O O . GLY A 1 92 ? 18.115 -7.103 3.108 1.00 86.44 92 GLY A O 1
ATOM 686 N N . ASP A 1 93 ? 18.467 -8.315 4.974 1.00 84.31 93 ASP A N 1
ATOM 687 C CA . ASP A 1 93 ? 17.342 -9.242 4.830 1.00 84.31 93 ASP A CA 1
ATOM 688 C C . ASP A 1 93 ? 16.036 -8.667 5.403 1.00 84.31 93 ASP A C 1
ATOM 690 O O . ASP A 1 93 ? 15.03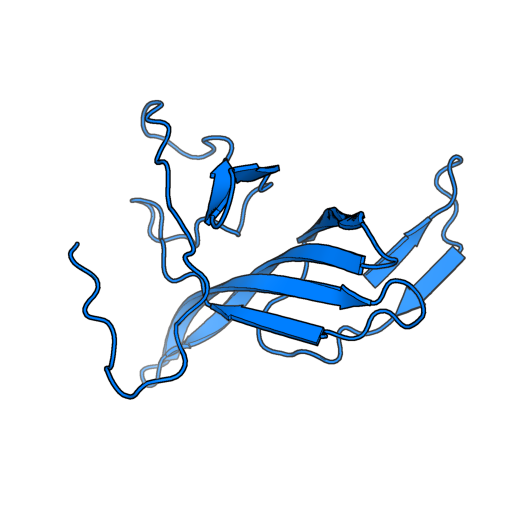0 -9.373 5.504 1.00 84.31 93 ASP A O 1
ATOM 694 N N . VAL A 1 94 ? 16.063 -7.410 5.851 1.00 80.19 94 VAL A N 1
ATOM 695 C CA . VAL A 1 94 ? 14.943 -6.762 6.523 1.00 80.19 94 VAL A CA 1
ATOM 696 C C . VAL A 1 94 ? 14.528 -5.494 5.799 1.00 80.19 94 VAL A C 1
ATOM 698 O O . VAL A 1 94 ? 15.336 -4.784 5.200 1.00 80.19 94 VAL A O 1
ATOM 701 N N . LEU A 1 95 ? 13.241 -5.189 5.895 1.00 83.50 95 LEU A N 1
ATOM 702 C CA . LEU A 1 95 ? 12.707 -3.900 5.492 1.00 83.50 95 LEU A CA 1
ATOM 703 C C . LEU A 1 95 ? 12.536 -3.030 6.738 1.00 83.50 95 LEU A C 1
ATOM 705 O O . LEU A 1 95 ? 11.814 -3.417 7.662 1.00 83.50 95 LEU A O 1
ATOM 709 N N . ARG A 1 96 ? 13.194 -1.869 6.754 1.00 86.50 96 ARG A N 1
ATOM 710 C CA . ARG A 1 96 ? 13.046 -0.838 7.782 1.00 86.50 96 ARG A CA 1
ATOM 711 C C . ARG A 1 96 ? 12.064 0.220 7.299 1.00 86.50 96 ARG A C 1
ATOM 713 O O . ARG A 1 96 ? 12.156 0.703 6.173 1.00 86.50 96 ARG A O 1
ATOM 720 N N . LEU A 1 97 ? 11.126 0.579 8.167 1.00 84.06 97 LEU A N 1
ATOM 721 C CA . LEU A 1 97 ? 10.135 1.616 7.909 1.00 84.06 97 LEU A CA 1
ATOM 722 C C . LEU A 1 97 ? 10.412 2.822 8.803 1.00 84.06 97 LEU A C 1
ATOM 724 O O . LEU A 1 97 ? 10.655 2.678 10.001 1.00 84.06 97 LEU A O 1
ATOM 728 N N . PHE A 1 98 ? 10.304 4.010 8.222 1.00 81.69 98 PHE A N 1
ATOM 729 C CA . PHE A 1 98 ? 10.383 5.283 8.918 1.00 81.69 98 PHE A CA 1
ATOM 730 C C . PHE A 1 98 ? 9.073 6.040 8.735 1.00 81.69 98 PHE A C 1
ATOM 732 O O . PHE A 1 98 ? 8.623 6.270 7.614 1.00 81.69 98 PHE A O 1
ATOM 739 N N . TRP A 1 99 ? 8.486 6.478 9.844 1.00 77.38 99 TRP A N 1
ATOM 740 C CA . TRP A 1 99 ? 7.259 7.268 9.848 1.00 77.38 99 TRP A CA 1
ATOM 741 C C . TRP A 1 99 ? 7.571 8.669 10.383 1.00 77.38 99 TRP A C 1
ATOM 743 O O . TRP A 1 99 ? 8.122 8.781 11.484 1.00 77.38 99 TRP A O 1
ATOM 753 N N . PRO A 1 100 ? 7.230 9.750 9.659 1.00 64.81 100 PRO A N 1
ATOM 754 C CA . PRO A 1 100 ? 7.319 11.091 10.177 1.00 64.81 100 PRO A CA 1
ATOM 755 C C . PRO A 1 100 ? 6.295 11.221 11.297 1.00 64.81 100 PRO A C 1
ATOM 757 O O . PRO A 1 100 ? 5.102 10.935 11.155 1.00 64.81 100 PRO A O 1
ATOM 760 N N . PHE A 1 101 ? 6.802 11.635 12.446 1.00 58.09 101 PHE A N 1
ATOM 761 C CA . PHE A 1 101 ? 6.018 11.807 13.642 1.00 58.09 101 PHE A CA 1
ATOM 762 C C . PHE A 1 101 ? 5.008 12.954 13.457 1.00 58.09 101 PHE A C 1
ATOM 764 O O . PHE A 1 101 ? 5.358 14.127 13.563 1.00 58.09 101 PHE A O 1
ATOM 771 N N . SER A 1 102 ? 3.750 12.634 13.157 1.00 44.28 102 SER A N 1
ATOM 772 C CA . SER A 1 102 ? 2.666 13.616 13.072 1.00 44.28 102 SER A CA 1
ATOM 773 C C . SER A 1 102 ? 1.402 13.054 13.712 1.00 44.28 102 SER A C 1
ATOM 775 O O . SER A 1 102 ? 0.515 12.590 13.001 1.00 44.28 102 SER A O 1
ATOM 777 N N . ILE A 1 103 ? 1.393 12.994 15.052 1.00 40.59 103 ILE A N 1
ATOM 778 C CA . ILE A 1 103 ? 0.488 13.712 15.980 1.00 40.59 103 ILE A CA 1
ATOM 779 C C . ILE A 1 103 ? 0.889 13.365 17.438 1.00 40.59 103 ILE A C 1
ATOM 781 O O . ILE A 1 103 ? 0.658 12.252 17.887 1.00 40.59 103 ILE A O 1
ATOM 785 N N . SER A 1 104 ? 1.527 14.324 18.137 1.00 35.47 104 SER A N 1
ATOM 786 C CA . SER A 1 104 ? 1.911 14.369 19.580 1.00 35.47 104 SER A CA 1
ATOM 787 C C . SER A 1 104 ? 2.563 13.131 20.239 1.00 35.47 104 SER A C 1
ATOM 789 O O . SER A 1 104 ? 1.824 12.255 20.659 1.00 35.47 104 SER A O 1
ATOM 791 N N . GLU A 1 105 ? 3.910 13.093 20.334 1.00 41.47 105 GLU A N 1
ATOM 792 C CA . GLU A 1 105 ? 4.805 12.114 21.019 1.00 41.47 105 GLU A CA 1
ATOM 793 C C . GLU A 1 105 ? 6.172 11.906 20.315 1.00 41.47 105 GLU A C 1
ATOM 795 O O . GLU A 1 105 ? 6.383 11.033 19.491 1.00 41.47 105 GLU A O 1
ATOM 800 N N . GLU A 1 106 ? 7.128 12.750 20.693 1.00 34.31 106 GLU A N 1
ATOM 801 C CA . GLU A 1 106 ? 8.568 12.473 20.843 1.00 34.31 106 GLU A CA 1
ATOM 802 C C . GLU A 1 106 ? 9.244 11.351 20.009 1.00 34.31 106 GLU A C 1
ATOM 804 O O . GLU A 1 106 ? 9.047 10.153 20.203 1.00 34.31 106 GLU A O 1
ATOM 809 N N . LEU A 1 107 ? 10.169 11.790 19.145 1.00 34.75 107 LEU A N 1
ATOM 810 C CA . LEU A 1 107 ? 11.102 10.995 18.342 1.00 34.75 107 LEU A CA 1
ATOM 811 C C . LEU A 1 107 ? 11.713 9.807 19.106 1.00 34.75 107 LEU A C 1
ATOM 813 O O . LEU A 1 107 ? 12.665 9.957 19.874 1.00 34.75 107 LEU A O 1
ATOM 817 N N . ARG A 1 108 ? 11.255 8.600 18.778 1.00 35.53 108 ARG A N 1
ATOM 818 C CA . ARG A 1 108 ? 12.081 7.394 18.827 1.00 35.53 108 ARG A CA 1
ATOM 819 C C . ARG A 1 108 ? 11.952 6.694 17.486 1.00 35.53 108 ARG A C 1
ATOM 821 O O . ARG A 1 108 ? 10.868 6.263 17.108 1.00 35.53 108 ARG A O 1
ATOM 828 N N . THR A 1 109 ? 13.060 6.622 16.758 1.00 36.25 109 THR A N 1
ATOM 829 C CA . THR A 1 109 ? 13.219 5.749 15.597 1.00 36.25 109 THR A CA 1
ATOM 830 C C . THR A 1 109 ? 12.914 4.327 16.060 1.00 36.25 109 THR A C 1
ATOM 832 O O . THR A 1 109 ? 13.698 3.732 16.797 1.00 36.25 109 THR A O 1
ATOM 835 N N . CYS A 1 110 ? 11.735 3.810 15.727 1.00 36.19 110 CYS A N 1
ATOM 836 C CA . CYS A 1 110 ? 11.423 2.407 15.947 1.00 36.19 110 CYS A CA 1
ATOM 837 C C . CYS A 1 110 ? 11.898 1.643 14.715 1.00 36.19 110 CYS A C 1
ATOM 839 O O . CYS A 1 110 ? 11.193 1.599 13.712 1.00 36.19 110 CYS A O 1
ATOM 841 N N . ASP A 1 111 ? 13.088 1.050 14.799 1.00 36.59 111 ASP A N 1
ATOM 842 C CA . ASP A 1 111 ? 13.523 0.018 13.863 1.00 36.59 111 ASP A CA 1
ATOM 843 C C . ASP A 1 111 ? 12.553 -1.163 13.979 1.00 36.59 111 ASP A C 1
ATOM 845 O O . ASP A 1 111 ? 12.633 -1.977 14.903 1.00 36.59 111 ASP A O 1
ATOM 849 N N . HIS A 1 112 ? 11.581 -1.240 13.075 1.00 43.84 112 HIS A N 1
ATOM 850 C CA . HIS A 1 112 ? 10.735 -2.417 12.959 1.00 43.84 112 HIS A CA 1
ATOM 851 C C . HIS A 1 112 ? 11.108 -3.181 11.705 1.00 43.84 112 HIS A C 1
ATOM 853 O O . HIS A 1 112 ? 10.923 -2.731 10.580 1.00 43.84 112 HIS A O 1
ATOM 859 N N . ILE A 1 113 ? 11.663 -4.351 11.983 1.00 35.84 113 ILE A N 1
ATOM 860 C CA . ILE A 1 113 ? 12.106 -5.362 11.051 1.00 35.84 113 ILE A CA 1
ATOM 861 C C . ILE A 1 113 ? 10.868 -6.139 10.585 1.00 35.84 113 ILE A C 1
ATOM 863 O O . ILE A 1 113 ? 10.281 -6.893 11.363 1.00 35.84 113 ILE A O 1
ATOM 867 N N . ALA A 1 114 ? 10.476 -5.989 9.321 1.00 35.41 114 ALA A N 1
ATOM 868 C CA . ALA A 1 114 ? 9.711 -7.035 8.653 1.00 35.41 114 ALA A CA 1
ATOM 869 C C . ALA A 1 114 ? 10.720 -8.089 8.175 1.00 35.41 114 ALA A C 1
ATOM 871 O O . ALA A 1 114 ? 11.406 -7.872 7.176 1.00 35.41 114 ALA A O 1
ATOM 872 N N . GLN A 1 115 ? 10.881 -9.189 8.921 1.00 29.81 115 GLN A N 1
ATOM 873 C CA . GLN A 1 115 ? 11.598 -10.353 8.389 1.00 29.81 115 GLN A CA 1
ATOM 874 C C . GLN A 1 115 ? 10.680 -11.035 7.366 1.00 29.81 115 GLN A C 1
ATOM 876 O O . GLN A 1 115 ? 9.491 -11.191 7.657 1.00 29.81 115 GLN A O 1
ATOM 881 N N . PRO A 1 116 ? 11.179 -11.463 6.196 1.00 30.66 116 PRO A N 1
ATOM 882 C CA . PRO A 1 116 ? 10.433 -12.391 5.361 1.00 30.66 116 PRO A CA 1
ATOM 883 C C . PRO A 1 116 ? 10.208 -13.686 6.155 1.00 30.66 116 PRO A C 1
ATOM 885 O O . PRO A 1 116 ? 11.161 -14.274 6.671 1.00 30.66 116 PRO A O 1
ATOM 888 N N . ASP A 1 117 ? 8.949 -14.110 6.287 1.00 34.00 117 ASP A N 1
ATOM 889 C CA . ASP A 1 117 ? 8.608 -15.352 6.981 1.00 34.00 117 ASP A CA 1
ATOM 890 C C . ASP A 1 117 ? 9.332 -16.541 6.320 1.00 34.00 117 ASP A C 1
ATOM 892 O O . ASP A 1 117 ? 9.194 -16.755 5.108 1.00 34.00 117 ASP A O 1
ATOM 896 N N . PRO A 1 118 ? 10.045 -17.385 7.087 1.00 32.12 118 PRO A N 1
ATOM 897 C CA . PRO A 1 118 ? 10.329 -18.733 6.641 1.00 32.12 118 PRO A CA 1
ATOM 898 C C . PRO A 1 118 ? 8.991 -19.471 6.589 1.00 32.12 118 PRO A C 1
ATOM 900 O O . PRO A 1 118 ? 8.256 -19.529 7.577 1.00 32.12 118 PRO A O 1
ATOM 903 N N . ILE A 1 119 ? 8.667 -20.037 5.429 1.00 39.62 119 ILE A N 1
ATOM 904 C CA . ILE A 1 119 ? 7.512 -20.916 5.237 1.00 39.62 119 ILE A CA 1
ATOM 905 C C . ILE A 1 119 ? 7.710 -22.167 6.110 1.00 39.62 119 ILE A C 1
ATOM 907 O O . ILE A 1 119 ? 8.205 -23.178 5.632 1.00 39.62 119 ILE A O 1
ATOM 911 N N . GLU A 1 120 ? 7.350 -22.101 7.396 1.00 34.38 120 GLU A N 1
ATOM 912 C CA . GLU A 1 120 ? 7.083 -23.267 8.244 1.00 34.38 120 GLU A CA 1
ATOM 913 C C . GLU A 1 120 ? 6.338 -22.893 9.546 1.00 34.38 120 GLU A C 1
ATOM 915 O O . GLU A 1 120 ? 6.905 -22.628 10.603 1.00 34.38 120 GLU A O 1
ATOM 920 N N . GLY A 1 121 ? 5.004 -22.916 9.481 1.00 36.09 121 GLY A N 1
ATOM 921 C CA . GLY A 1 121 ? 4.184 -23.540 10.526 1.00 36.09 121 GLY A CA 1
ATOM 922 C C . GLY A 1 121 ? 4.186 -22.980 11.957 1.00 36.09 121 GLY A C 1
ATOM 923 O O . GLY A 1 121 ? 3.958 -23.763 12.884 1.00 36.09 121 GLY A O 1
ATOM 924 N N . ARG A 1 122 ? 4.358 -21.674 12.202 1.00 31.00 122 ARG A N 1
ATOM 925 C CA . ARG A 1 122 ? 4.101 -21.122 13.549 1.00 31.00 122 ARG A CA 1
ATOM 926 C C . ARG A 1 122 ? 3.475 -19.726 13.516 1.00 31.00 122 ARG A C 1
ATOM 928 O O . ARG A 1 122 ? 4.058 -18.782 13.009 1.00 31.00 122 ARG A O 1
ATOM 935 N N . VAL A 1 123 ? 2.280 -19.610 14.102 1.00 32.25 123 VAL A N 1
ATOM 936 C CA . VAL A 1 123 ? 1.545 -18.345 14.282 1.00 32.25 123 VAL A CA 1
ATOM 937 C C . VAL A 1 123 ? 2.399 -17.369 15.117 1.00 32.25 123 VAL A C 1
ATOM 939 O O . VAL A 1 123 ? 2.783 -17.746 16.233 1.00 32.25 123 VAL A O 1
ATOM 942 N N . PRO A 1 124 ? 2.702 -16.144 14.641 1.00 35.84 124 PRO A N 1
ATOM 943 C CA . PRO A 1 124 ? 3.516 -15.195 15.395 1.00 35.84 124 PRO A CA 1
ATOM 944 C C . PRO A 1 124 ? 2.770 -14.674 16.626 1.00 35.84 124 PRO A C 1
ATOM 946 O O . PRO A 1 124 ? 1.596 -14.307 16.557 1.00 35.84 124 PRO A O 1
ATOM 949 N N . ARG A 1 125 ? 3.465 -14.607 17.767 1.00 28.67 125 ARG A N 1
ATOM 950 C CA . ARG A 1 125 ? 3.035 -13.811 18.923 1.00 28.67 125 ARG A CA 1
ATOM 951 C C . ARG A 1 125 ? 3.715 -12.450 18.839 1.00 28.67 125 ARG A C 1
ATOM 953 O O . ARG A 1 125 ? 4.931 -12.372 18.975 1.00 28.67 125 ARG A O 1
ATOM 960 N N . PHE A 1 126 ? 2.924 -11.399 18.670 1.00 31.17 126 PHE A N 1
ATOM 961 C CA . PHE A 1 126 ? 3.377 -10.021 18.830 1.00 31.17 126 PHE A CA 1
ATOM 962 C C . PHE A 1 126 ? 3.476 -9.720 20.332 1.00 31.17 126 PHE A C 1
ATOM 964 O O . PHE A 1 126 ? 2.493 -9.877 21.058 1.00 31.17 126 PHE A O 1
ATOM 971 N N . GLN A 1 127 ? 4.665 -9.361 20.818 1.00 29.44 127 GLN A N 1
ATOM 972 C CA . GLN A 1 127 ? 4.817 -8.776 22.152 1.00 29.44 127 GLN A CA 1
ATOM 973 C C . GLN A 1 127 ? 4.628 -7.260 22.040 1.00 29.44 127 GLN A C 1
ATOM 975 O O . GLN A 1 127 ? 5.134 -6.645 21.100 1.00 29.44 127 GLN A O 1
ATOM 980 N N . ALA A 1 128 ? 3.814 -6.730 22.957 1.00 34.41 128 ALA A N 1
ATOM 981 C CA . ALA A 1 128 ? 3.386 -5.335 23.037 1.00 34.41 128 ALA A CA 1
ATOM 982 C C . ALA A 1 128 ? 4.543 -4.378 23.342 1.00 34.41 128 ALA A C 1
ATOM 984 O O . ALA A 1 128 ? 5.427 -4.773 24.138 1.00 34.41 128 ALA A O 1
#

Radius of gyration: 15.87 Å; chains: 1; bounding box: 40×42×41 Å

Organism: Arthrobacter globiformis (strain ATCC 8010 / DSM 20124 / JCM 1332 / NBRC 12137 / NCIMB 8907 / NRRL B-2979 / 168) (NCBI:txid1077972)

Sequence (128 aa):
MFTWNDQGRLLGTQANPSHFIDYQDCEHAGAGHQLCSGVTGLKTADGQPFELGGLALTDLSDGRAVHEVPVQKFSTAGHSMTRNPVALESDGDVLRLFWPFSISEELRTCDHIAQPDPIEGRVPRFQA

pLDDT: mean 76.04, std 21.91, range [28.67, 96.12]

Foldseek 3Di:
DWDADPVRHTPDDDDAPDPQFDFDDWADPDPQKIKTKGWDWDADPVGDIAIWIWIFIAGNVRRYTPDIDIDPDADPVGHGQSHADWDWDDDDQWIFIDGDDPDDDDDDRPGDTPHDDDPDDDDDDDDD

Secondary structure (DSSP, 8-state):
-EEE-TTS-EEEE---S-SS--EEEEEEEETTEEEEEEEEEEE-TTS-EEEEEEEEEEETTT--EEEEEEE--B-TTS-BGGGS--EEEEETTEEEEE----SSS-------EEPPPPSSS-------